Protein AF-A0A1G8SDE6-F1 (afdb_monomer_lite)

pLDDT: mean 75.72, std 11.8, range [35.97, 91.5]

Foldseek 3Di:
DDPVVVVVVLVVLQVVVLVVCCVVPVDNPDGDPSVVVVLVVLLQVLLVLLQVQLVCCVPDPVNQDPVNVVDPPVVVLVVCLVVSLVVLLVVLVVVLVVCVVVVHDRDPVSSVSSSVSSVVNSVVVVVVVVVVVVVVD

Radius of gyration: 18.94 Å; chains: 1; bounding box: 51×23×58 Å

Secondary structure (DSSP, 8-state):
--HHHHHHHHHHHHHHHHHHHHHHH--TT-PPPHHHHHHHHHHHHHHHHHHHHHHHHHH-GGG--HHHHHS-HHHHHHHHHHHHHHHHHHHHHHHHHHHHHTT----HHHHHHHHHHHHHHHHHHHHHHHHHHHHH-

Structure (mmCIF, N/CA/C/O backbone):
data_AF-A0A1G8SDE6-F1
#
_entry.id   AF-A0A1G8SDE6-F1
#
loop_
_atom_site.group_PDB
_atom_site.id
_atom_site.type_symbol
_atom_site.label_atom_id
_atom_site.label_alt_id
_atom_site.label_comp_id
_atom_site.label_asym_id
_atom_site.label_entity_id
_atom_site.label_seq_id
_atom_site.pdbx_PDB_ins_code
_atom_site.Cartn_x
_atom_site.Cartn_y
_atom_site.Cartn_z
_atom_site.occupancy
_atom_site.B_iso_or_equiv
_atom_site.auth_seq_id
_atom_site.auth_comp_id
_atom_site.auth_asym_id
_atom_site.auth_atom_id
_atom_site.pdbx_PDB_model_num
ATOM 1 N N . MET A 1 1 ? 20.170 -14.339 -9.783 1.00 42.88 1 MET A N 1
ATOM 2 C CA . MET A 1 1 ? 19.087 -14.085 -10.752 1.00 42.88 1 MET A CA 1
ATOM 3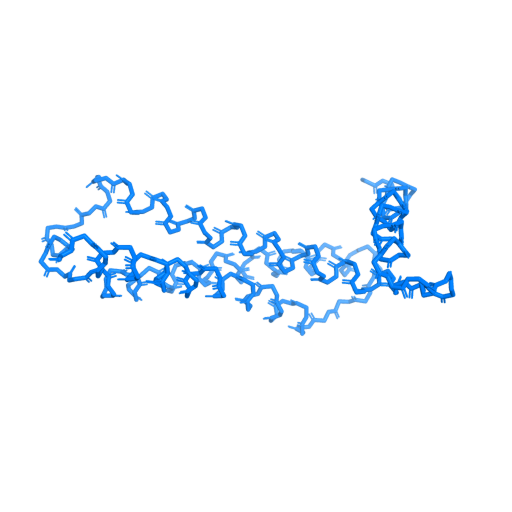 C C . MET A 1 1 ? 19.755 -13.517 -11.994 1.00 42.88 1 MET A C 1
ATOM 5 O O . MET A 1 1 ? 20.352 -12.453 -11.897 1.00 42.88 1 MET A O 1
ATOM 9 N N . THR A 1 2 ? 19.849 -14.288 -13.079 1.00 35.97 2 THR A N 1
ATOM 10 C CA . THR A 1 2 ? 20.516 -13.831 -14.309 1.00 35.97 2 THR A CA 1
ATOM 11 C C . THR A 1 2 ? 19.660 -12.760 -14.998 1.00 35.97 2 THR A C 1
ATOM 13 O O . THR A 1 2 ? 18.435 -12.793 -14.858 1.00 35.97 2 THR A O 1
ATOM 16 N N . PRO A 1 3 ? 20.267 -11.803 -15.726 1.00 45.94 3 PRO A N 1
ATOM 17 C CA . PRO A 1 3 ? 19.541 -10.740 -16.427 1.00 45.94 3 PRO A CA 1
ATOM 18 C C . PRO A 1 3 ? 18.419 -11.272 -17.331 1.00 45.94 3 PRO A C 1
ATOM 20 O O . PRO A 1 3 ? 17.347 -10.674 -17.369 1.00 45.94 3 PRO A O 1
ATOM 23 N N . GLU A 1 4 ? 18.645 -12.434 -17.952 1.00 42.62 4 GLU A N 1
ATOM 24 C CA . GLU A 1 4 ? 17.737 -13.115 -18.885 1.00 42.62 4 GLU A CA 1
ATOM 25 C C . GLU A 1 4 ? 16.363 -13.444 -18.279 1.00 42.62 4 GLU A C 1
ATOM 27 O O . GLU A 1 4 ? 15.351 -13.107 -18.891 1.00 42.62 4 GLU A O 1
ATOM 32 N N . MET A 1 5 ? 16.299 -13.963 -17.043 1.00 45.09 5 MET A N 1
ATOM 33 C CA . MET A 1 5 ? 15.011 -14.262 -16.388 1.00 45.09 5 MET A CA 1
ATOM 34 C C . MET A 1 5 ? 14.200 -12.997 -16.079 1.00 45.09 5 MET A C 1
ATOM 36 O O . MET A 1 5 ? 12.975 -13.023 -16.108 1.00 45.09 5 MET A O 1
ATOM 40 N N . SER A 1 6 ? 14.865 -11.868 -15.797 1.00 46.50 6 SER A N 1
ATOM 41 C CA . SER A 1 6 ? 14.157 -10.606 -15.531 1.00 46.50 6 SER A CA 1
ATOM 42 C C . SER A 1 6 ? 13.571 -9.972 -16.796 1.00 46.50 6 SER A C 1
ATOM 44 O O . SER A 1 6 ? 12.582 -9.247 -16.718 1.00 46.50 6 SER A O 1
ATOM 46 N N . THR A 1 7 ? 14.166 -10.254 -17.957 1.00 53.31 7 THR A N 1
ATOM 47 C CA . THR A 1 7 ? 13.626 -9.871 -19.267 1.00 53.31 7 THR A CA 1
ATOM 48 C C . THR A 1 7 ? 12.440 -10.743 -19.671 1.00 53.31 7 THR A C 1
ATOM 50 O O . THR A 1 7 ? 11.454 -10.190 -20.145 1.00 53.31 7 THR A O 1
ATOM 53 N N . GLU A 1 8 ? 12.488 -12.060 -19.433 1.00 55.50 8 GLU A N 1
ATOM 54 C CA . GLU A 1 8 ? 11.410 -12.987 -19.821 1.00 55.50 8 GLU A CA 1
ATOM 55 C C . GLU A 1 8 ? 10.106 -12.777 -19.033 1.00 55.50 8 GLU A C 1
ATOM 57 O O . GLU A 1 8 ? 9.025 -12.715 -19.628 1.00 55.50 8 GLU A O 1
ATOM 62 N N . GLU A 1 9 ? 10.173 -12.602 -17.708 1.00 57.50 9 GLU A N 1
ATOM 63 C CA . GLU A 1 9 ? 8.952 -12.358 -16.920 1.00 57.50 9 GLU A CA 1
ATOM 64 C C . GLU A 1 9 ? 8.336 -10.985 -17.219 1.00 57.50 9 GLU A C 1
ATOM 66 O O .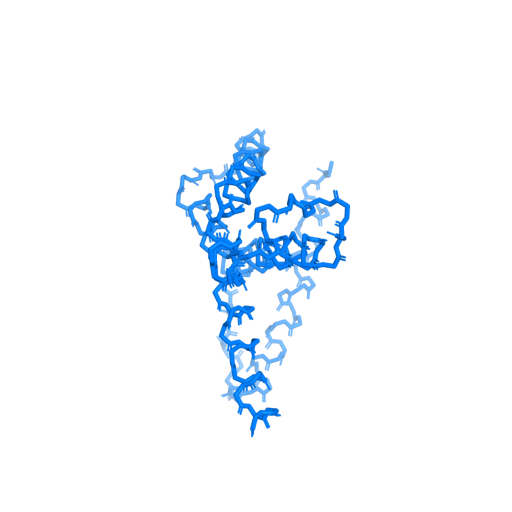 GLU A 1 9 ? 7.113 -10.846 -17.307 1.00 57.50 9 GLU A O 1
ATOM 71 N N . SER A 1 10 ? 9.176 -9.975 -17.464 1.00 60.22 10 SER A N 1
ATOM 72 C CA . SER A 1 10 ? 8.724 -8.645 -17.877 1.00 60.22 10 SER A CA 1
ATOM 73 C C . SER A 1 10 ? 8.059 -8.675 -19.258 1.00 60.22 10 SER A C 1
ATOM 75 O O . SER A 1 10 ? 7.071 -7.968 -19.459 1.00 60.22 10 SER A O 1
ATOM 77 N N . SER A 1 11 ? 8.543 -9.498 -20.200 1.00 65.12 11 SER A N 1
ATOM 78 C CA . SER A 1 11 ? 7.886 -9.671 -21.503 1.00 65.12 11 SER A CA 1
ATOM 79 C C . SER A 1 11 ? 6.540 -10.382 -21.394 1.00 65.12 11 SER A C 1
ATOM 81 O O . SER A 1 11 ? 5.581 -9.927 -22.008 1.00 65.12 11 SER A O 1
ATOM 83 N N . PHE A 1 12 ? 6.419 -11.420 -20.562 1.00 73.31 12 PHE A N 1
ATOM 84 C CA . PHE A 1 12 ? 5.157 -12.150 -20.408 1.00 73.31 12 PHE A CA 1
ATOM 85 C C . PHE A 1 12 ? 4.046 -11.275 -19.810 1.00 73.31 12 PHE A C 1
ATOM 87 O O . PHE A 1 12 ? 2.927 -11.230 -20.323 1.00 73.31 12 PHE A O 1
ATOM 94 N N . VAL A 1 13 ? 4.356 -10.521 -18.747 1.00 73.81 13 VAL A N 1
ATOM 95 C CA . VAL A 1 13 ? 3.392 -9.582 -18.147 1.00 73.81 13 VAL A CA 1
ATOM 96 C C . VAL A 1 13 ? 3.018 -8.485 -19.143 1.00 73.81 13 VAL A C 1
ATOM 98 O O . VAL A 1 13 ? 1.847 -8.121 -19.245 1.00 73.81 13 VAL A O 1
ATOM 101 N N . LYS A 1 14 ? 3.989 -7.978 -19.909 1.00 72.50 14 LYS A N 1
ATOM 102 C CA . LYS A 1 14 ? 3.754 -6.967 -20.942 1.00 72.50 14 LYS A CA 1
ATOM 103 C C . LYS A 1 14 ? 2.830 -7.472 -22.044 1.00 72.50 14 LYS A C 1
ATOM 105 O O . LYS A 1 14 ? 1.881 -6.770 -22.367 1.00 72.50 14 LYS A O 1
ATOM 110 N N . GLU A 1 15 ? 3.034 -8.689 -22.539 1.00 78.31 15 GLU A N 1
ATOM 111 C CA . GLU A 1 15 ? 2.159 -9.305 -23.542 1.00 78.31 15 GLU A CA 1
ATOM 112 C C . GLU A 1 15 ? 0.717 -9.443 -23.039 1.00 78.31 15 GLU A C 1
ATOM 114 O O . GLU A 1 15 ? -0.221 -9.083 -23.750 1.00 78.31 15 GLU A O 1
ATOM 119 N N . ILE A 1 16 ? 0.517 -9.889 -21.792 1.00 79.25 16 ILE A N 1
ATOM 120 C CA . ILE A 1 16 ? -0.826 -9.982 -21.197 1.00 79.25 16 ILE A CA 1
ATOM 121 C C . ILE A 1 16 ? -1.469 -8.598 -21.081 1.00 79.25 16 ILE A C 1
ATOM 123 O O . ILE A 1 16 ? -2.638 -8.421 -21.431 1.00 79.25 16 ILE A O 1
ATOM 127 N N . VAL A 1 17 ? -0.727 -7.614 -20.572 1.00 77.69 17 VAL A N 1
ATOM 128 C CA . VAL A 1 17 ? -1.244 -6.258 -20.368 1.00 77.69 17 VAL A CA 1
ATOM 129 C C . VAL A 1 17 ? -1.579 -5.597 -21.705 1.00 77.69 17 VAL A C 1
ATOM 131 O O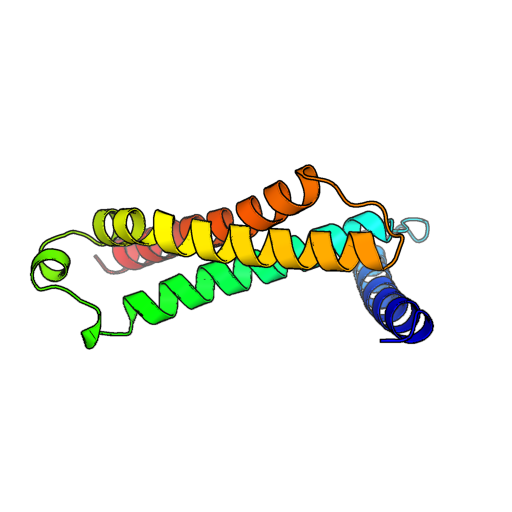 . VAL A 1 17 ? -2.649 -5.005 -21.833 1.00 77.69 17 VAL A O 1
ATOM 134 N N . GLU A 1 18 ? -0.718 -5.728 -22.712 1.00 77.31 18 GLU A N 1
ATOM 135 C CA . GLU A 1 18 ? -0.963 -5.208 -24.059 1.00 77.31 18 GLU A CA 1
ATOM 136 C C . GLU A 1 18 ? -2.170 -5.891 -24.706 1.00 77.31 18 GLU A C 1
ATOM 138 O O . GLU A 1 18 ? -3.032 -5.194 -25.238 1.00 77.31 18 GLU A O 1
ATOM 143 N N . ALA A 1 19 ? -2.321 -7.212 -24.561 1.00 79.00 19 ALA A N 1
ATOM 144 C CA . ALA A 1 19 ? -3.491 -7.936 -25.056 1.00 79.00 19 ALA A CA 1
ATOM 145 C C . ALA A 1 19 ? -4.800 -7.447 -24.409 1.00 79.00 19 ALA A C 1
ATOM 147 O O . ALA A 1 19 ? -5.791 -7.192 -25.101 1.00 79.00 19 ALA A O 1
ATOM 148 N N . VAL A 1 20 ? -4.814 -7.258 -23.084 1.00 79.31 20 VAL A N 1
ATOM 149 C CA . VAL A 1 20 ? -5.985 -6.721 -22.373 1.00 79.31 20 VAL A CA 1
ATOM 150 C C . VAL A 1 20 ? -6.280 -5.291 -22.824 1.00 79.31 20 VAL A C 1
ATOM 152 O O . VAL A 1 20 ? -7.432 -4.963 -23.107 1.00 79.31 20 VAL A O 1
ATOM 155 N N . VAL A 1 21 ? -5.267 -4.434 -22.944 1.00 76.50 21 VAL A N 1
ATOM 156 C CA . VAL A 1 21 ? -5.478 -3.034 -23.329 1.00 76.50 21 VAL A CA 1
ATOM 157 C C . VAL A 1 21 ? -5.933 -2.909 -24.778 1.00 76.50 21 VAL A C 1
ATOM 159 O O . VAL A 1 21 ? -6.854 -2.140 -25.042 1.00 76.50 21 VAL A O 1
ATOM 162 N N . GLN A 1 22 ? -5.383 -3.692 -25.705 1.00 79.31 22 GLN A N 1
ATOM 163 C CA . GLN A 1 22 ? -5.857 -3.742 -27.089 1.00 79.31 22 GLN A CA 1
ATOM 164 C C . GLN A 1 22 ? -7.319 -4.197 -27.159 1.00 79.31 22 GLN A C 1
ATOM 166 O O . GLN A 1 22 ? -8.112 -3.568 -27.863 1.00 79.31 22 GLN A O 1
ATOM 171 N N . SER A 1 23 ? -7.705 -5.200 -26.358 1.00 77.06 23 SER A N 1
ATOM 172 C CA . SER A 1 23 ? -9.092 -5.687 -26.293 1.00 77.06 23 SER A CA 1
ATOM 173 C C . SER A 1 23 ? -10.093 -4.645 -25.772 1.00 77.06 23 SER A C 1
ATOM 175 O O . SER A 1 23 ? -11.269 -4.690 -26.125 1.00 77.06 23 SER A O 1
ATOM 177 N N . VAL A 1 24 ? -9.637 -3.690 -24.953 1.00 74.81 24 VAL A N 1
ATOM 178 C CA . VAL A 1 24 ? -10.479 -2.631 -24.369 1.00 74.81 24 VAL A CA 1
ATOM 179 C C . VAL A 1 24 ? -10.438 -1.338 -25.195 1.00 74.81 24 VAL A C 1
ATOM 181 O O . VAL A 1 24 ? -11.433 -0.620 -25.266 1.00 74.81 24 VAL A O 1
ATOM 184 N N . SER A 1 25 ? -9.296 -1.021 -25.808 1.00 70.31 25 SER A N 1
ATOM 185 C CA . SER A 1 25 ? -9.009 0.270 -26.450 1.00 70.31 25 SER A CA 1
ATOM 186 C C . SER A 1 25 ? -9.380 0.317 -27.940 1.00 70.31 25 SER A C 1
ATOM 188 O O . SER A 1 25 ? -9.521 1.406 -28.494 1.00 70.31 25 SER A O 1
ATOM 190 N N . ASN A 1 26 ? -9.550 -0.837 -28.608 1.00 68.94 26 ASN A N 1
ATOM 191 C CA . ASN A 1 26 ? -9.681 -0.941 -30.074 1.00 68.94 26 ASN A CA 1
ATOM 192 C C . ASN A 1 26 ? -8.545 -0.219 -30.833 1.00 68.94 26 ASN A C 1
ATOM 194 O O . ASN A 1 26 ? -8.751 0.307 -31.927 1.00 68.94 26 ASN A O 1
ATOM 198 N N . ASN A 1 27 ? -7.351 -0.144 -30.237 1.00 67.44 27 ASN A N 1
ATOM 199 C CA . ASN A 1 27 ? -6.223 0.609 -30.775 1.00 67.44 27 ASN A CA 1
ATOM 200 C C . ASN A 1 27 ? -4.939 -0.221 -30.648 1.00 67.44 27 ASN A C 1
ATOM 202 O O . ASN A 1 27 ? -4.369 -0.345 -29.564 1.00 67.44 27 ASN A O 1
ATOM 206 N N . GLU A 1 28 ? -4.508 -0.817 -31.760 1.00 64.50 28 GLU A N 1
ATOM 207 C CA . GLU A 1 28 ? -3.399 -1.785 -31.812 1.00 64.50 28 GLU A CA 1
ATOM 208 C C . GLU A 1 28 ? -2.019 -1.146 -31.581 1.00 64.50 28 GLU A C 1
ATOM 210 O O . GLU A 1 28 ? -1.065 -1.835 -31.235 1.00 64.50 28 GLU A O 1
ATOM 215 N N . ALA A 1 29 ? -1.910 0.180 -31.709 1.00 65.44 29 ALA A N 1
ATOM 216 C CA . ALA A 1 29 ? -0.651 0.912 -31.561 1.00 65.44 29 ALA A CA 1
ATOM 217 C C . ALA A 1 29 ? -0.298 1.293 -30.108 1.00 65.44 29 ALA A C 1
ATOM 219 O O . ALA A 1 29 ? 0.686 2.000 -29.882 1.00 65.44 29 ALA A O 1
ATOM 220 N N . PHE A 1 30 ? -1.100 0.895 -29.114 1.00 67.44 30 PHE A N 1
ATOM 221 C CA . PHE A 1 30 ? -0.844 1.261 -27.722 1.00 67.44 30 PHE A CA 1
ATOM 222 C C . PHE A 1 30 ? 0.122 0.275 -27.051 1.00 67.44 30 PHE A C 1
ATOM 224 O O . PHE A 1 30 ? -0.262 -0.826 -26.670 1.00 67.44 30 PHE A O 1
ATOM 231 N N . THR A 1 31 ? 1.372 0.702 -26.870 1.00 70.25 31 THR A N 1
ATOM 232 C CA . THR A 1 31 ? 2.410 -0.032 -26.130 1.00 70.25 31 THR A CA 1
ATOM 233 C C . THR A 1 31 ? 2.597 0.605 -24.755 1.00 70.25 31 THR A C 1
ATOM 235 O O . THR A 1 31 ? 2.826 1.815 -24.661 1.00 70.25 31 THR A O 1
ATOM 238 N N . ILE A 1 32 ? 2.537 -0.189 -23.681 1.00 74.88 32 ILE A N 1
ATOM 239 C CA . ILE A 1 32 ? 2.840 0.317 -22.336 1.00 74.88 32 ILE A CA 1
ATOM 240 C C . ILE A 1 32 ? 4.355 0.279 -22.113 1.00 74.88 32 ILE A C 1
ATOM 242 O O . ILE A 1 32 ? 4.980 -0.770 -22.283 1.00 74.88 32 ILE A O 1
ATOM 246 N N . PRO A 1 33 ? 4.976 1.392 -21.685 1.00 80.88 33 PRO A N 1
ATOM 247 C CA . PRO A 1 33 ? 6.384 1.378 -21.320 1.00 80.88 33 PRO A CA 1
ATOM 248 C C . PRO A 1 33 ? 6.654 0.390 -20.173 1.00 80.88 33 PRO A C 1
ATOM 250 O O . PRO A 1 33 ? 5.974 0.427 -19.150 1.00 80.88 33 PRO A O 1
ATOM 253 N N . GLU A 1 34 ? 7.698 -0.433 -20.281 1.00 74.88 34 GLU A N 1
ATOM 254 C CA . GLU A 1 34 ? 8.085 -1.414 -19.242 1.00 74.88 34 GLU A CA 1
ATOM 255 C C . GLU A 1 34 ? 8.306 -0.773 -17.867 1.00 74.88 34 GLU A C 1
ATOM 257 O O . GLU A 1 34 ? 7.995 -1.357 -16.832 1.00 74.88 34 GLU A O 1
ATOM 262 N N . ILE A 1 35 ? 8.770 0.479 -17.853 1.00 74.12 35 ILE A N 1
ATOM 263 C CA . ILE A 1 35 ? 8.906 1.283 -16.637 1.00 74.12 35 ILE A CA 1
ATOM 264 C C . ILE A 1 35 ? 7.568 1.462 -15.900 1.00 74.12 35 ILE A C 1
ATOM 266 O O . ILE A 1 35 ? 7.556 1.469 -14.672 1.00 74.12 35 ILE A O 1
ATOM 270 N N . VAL A 1 36 ? 6.449 1.582 -16.623 1.00 77.44 36 VAL A N 1
ATOM 271 C CA . VAL A 1 36 ? 5.104 1.723 -16.044 1.00 77.44 36 VAL A CA 1
ATOM 272 C C . VAL A 1 36 ? 4.641 0.392 -15.473 1.00 77.44 36 VAL A C 1
ATOM 274 O O . VAL A 1 36 ? 4.163 0.365 -14.343 1.00 77.44 36 VAL A O 1
ATOM 277 N N . ILE A 1 37 ? 4.843 -0.705 -16.209 1.00 79.44 37 ILE A N 1
ATOM 278 C CA . ILE A 1 37 ? 4.505 -2.057 -15.743 1.00 79.44 37 ILE A CA 1
ATOM 279 C C . ILE A 1 37 ? 5.256 -2.353 -14.446 1.00 79.44 37 ILE A C 1
ATOM 281 O O . ILE A 1 37 ? 4.630 -2.669 -13.438 1.00 79.44 37 ILE A O 1
ATOM 285 N N . ARG A 1 38 ? 6.573 -2.135 -14.426 1.00 77.12 38 ARG A N 1
ATOM 286 C CA . ARG A 1 38 ? 7.406 -2.352 -13.239 1.00 77.12 38 ARG A CA 1
ATOM 287 C C . ARG A 1 38 ? 6.971 -1.499 -12.047 1.00 77.12 38 ARG A C 1
ATOM 289 O O . ARG A 1 38 ? 6.745 -2.035 -10.971 1.00 77.12 38 ARG A O 1
ATOM 296 N N . LYS A 1 39 ? 6.791 -0.186 -12.234 1.00 79.25 39 LYS A N 1
ATOM 297 C CA . LYS A 1 39 ? 6.328 0.710 -11.157 1.00 79.25 39 LYS A CA 1
ATOM 298 C C . LYS A 1 39 ? 4.936 0.327 -10.646 1.00 79.25 39 LYS A C 1
ATOM 300 O O . LYS A 1 39 ? 4.664 0.452 -9.458 1.00 79.25 39 LYS A O 1
ATOM 305 N N . SER A 1 40 ? 4.053 -0.145 -11.529 1.00 79.00 40 SER A N 1
ATOM 306 C CA . SER A 1 40 ? 2.725 -0.618 -11.131 1.00 79.00 40 SER A CA 1
ATOM 307 C C . SER A 1 40 ? 2.782 -1.935 -10.358 1.00 79.00 40 SER A C 1
ATOM 309 O O . SER A 1 40 ? 2.038 -2.094 -9.396 1.00 79.00 40 SER A O 1
ATOM 311 N N . ALA A 1 41 ? 3.687 -2.845 -10.731 1.00 83.00 41 ALA A N 1
ATOM 312 C CA . ALA A 1 41 ? 3.886 -4.111 -10.041 1.00 83.00 41 ALA A CA 1
ATOM 313 C C . ALA A 1 41 ? 4.380 -3.884 -8.608 1.00 83.00 41 ALA A C 1
ATOM 315 O O . ALA A 1 41 ? 3.746 -4.387 -7.683 1.00 83.00 41 ALA A O 1
ATOM 316 N N . HIS A 1 42 ? 5.409 -3.049 -8.416 1.00 81.94 42 HIS A N 1
ATOM 317 C CA . HIS A 1 42 ? 5.879 -2.693 -7.074 1.00 81.94 42 HIS A CA 1
ATOM 318 C C . HIS A 1 42 ? 4.780 -1.986 -6.269 1.00 81.94 42 HIS A C 1
ATOM 320 O O . HIS A 1 42 ? 4.436 -2.421 -5.175 1.00 81.94 42 HIS A O 1
ATOM 326 N N . PHE A 1 43 ? 4.076 -1.005 -6.843 1.00 87.12 43 PHE A N 1
ATOM 327 C CA . PHE A 1 43 ? 2.943 -0.380 -6.153 1.00 87.12 43 PHE A CA 1
ATOM 328 C C . PHE A 1 43 ? 1.888 -1.400 -5.671 1.00 87.12 43 PHE A C 1
ATOM 330 O O . PHE A 1 43 ? 1.391 -1.296 -4.546 1.00 87.12 43 PHE A O 1
ATOM 337 N N . ILE A 1 44 ? 1.536 -2.387 -6.506 1.00 87.25 44 ILE A N 1
ATOM 338 C CA . ILE A 1 44 ? 0.573 -3.445 -6.163 1.00 87.25 44 ILE A CA 1
ATOM 339 C C . ILE A 1 44 ? 1.134 -4.374 -5.083 1.00 87.25 44 ILE A C 1
ATOM 341 O O . ILE A 1 44 ? 0.409 -4.705 -4.148 1.00 87.25 44 ILE A O 1
ATOM 345 N N . GLU A 1 45 ? 2.400 -4.771 -5.177 1.00 86.50 45 GLU A N 1
ATOM 346 C CA . GLU A 1 45 ? 3.078 -5.602 -4.178 1.00 86.50 45 GLU A CA 1
ATOM 347 C C . GLU A 1 45 ? 3.030 -4.950 -2.793 1.00 86.50 45 GLU A C 1
ATOM 349 O O . GLU A 1 45 ? 2.577 -5.559 -1.821 1.00 86.50 45 GLU A O 1
ATOM 354 N N . TYR A 1 46 ? 3.355 -3.661 -2.713 1.00 85.75 46 TYR A N 1
ATOM 355 C CA . TYR A 1 46 ? 3.273 -2.912 -1.464 1.00 85.75 46 TYR A CA 1
ATOM 356 C C . TYR A 1 46 ? 1.841 -2.690 -0.991 1.00 85.75 46 TYR A C 1
ATOM 358 O O . TYR A 1 46 ? 1.578 -2.701 0.215 1.00 85.75 46 TYR A O 1
ATOM 366 N N . ALA A 1 47 ? 0.889 -2.534 -1.911 1.00 89.44 47 ALA A N 1
ATOM 367 C CA . ALA A 1 47 ? -0.523 -2.512 -1.557 1.00 89.44 47 ALA A CA 1
ATOM 368 C C . ALA A 1 47 ? -0.985 -3.855 -0.959 1.00 89.44 47 ALA A C 1
ATOM 370 O O . ALA A 1 47 ? -1.765 -3.865 -0.006 1.00 89.44 47 ALA A O 1
ATOM 371 N N . ILE A 1 48 ? -0.490 -4.989 -1.460 1.00 90.50 48 ILE A N 1
ATOM 372 C CA . ILE A 1 48 ? -0.777 -6.314 -0.895 1.00 90.50 48 ILE A CA 1
ATOM 373 C C . ILE A 1 48 ? -0.137 -6.450 0.490 1.00 90.50 48 ILE A C 1
ATOM 375 O O . ILE A 1 48 ? -0.837 -6.827 1.430 1.00 90.50 48 ILE A O 1
ATOM 379 N N . LEU A 1 49 ? 1.134 -6.067 0.649 1.00 87.69 49 LEU A N 1
ATOM 380 C CA . LEU A 1 49 ? 1.836 -6.081 1.940 1.00 87.69 49 LEU A CA 1
ATOM 381 C C . LEU A 1 49 ? 1.106 -5.241 3.000 1.00 87.69 49 LEU A C 1
ATOM 383 O O . LEU A 1 49 ? 0.876 -5.696 4.124 1.00 87.69 49 LEU A O 1
ATOM 387 N N . GLY A 1 50 ? 0.689 -4.022 2.642 1.00 87.00 50 GLY A N 1
ATOM 388 C CA . GLY A 1 50 ? -0.073 -3.149 3.535 1.00 87.00 50 GLY A CA 1
ATOM 389 C C . GLY A 1 50 ? -1.424 -3.751 3.935 1.00 87.00 50 GLY A C 1
ATOM 390 O O 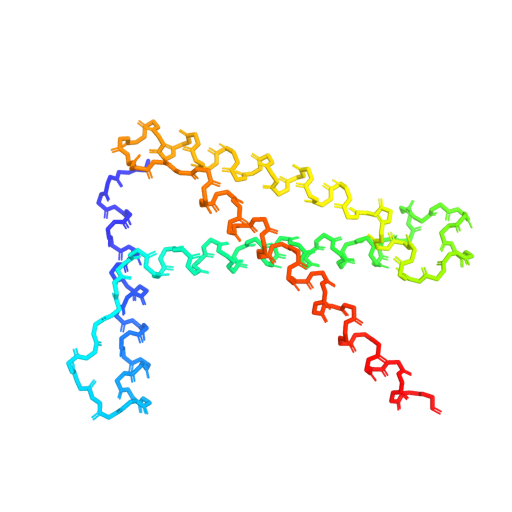. GLY A 1 50 ? -1.808 -3.699 5.110 1.00 87.00 50 GLY A O 1
ATOM 391 N N . LEU A 1 51 ? -2.126 -4.382 2.989 1.00 88.75 51 LEU A N 1
ATOM 392 C CA . LEU A 1 51 ? -3.397 -5.056 3.242 1.00 88.75 51 LEU A CA 1
ATOM 393 C C . LEU A 1 51 ? -3.229 -6.285 4.146 1.00 88.75 51 LEU A C 1
ATOM 395 O O . LEU A 1 51 ? -3.991 -6.446 5.102 1.00 88.75 51 LEU A O 1
ATOM 399 N N . GLU A 1 52 ? -2.242 -7.136 3.871 1.00 87.62 52 GLU A N 1
ATOM 400 C CA . GLU A 1 52 ? -1.958 -8.342 4.650 1.00 87.62 52 GLU A CA 1
ATOM 401 C C . GLU A 1 52 ? -1.641 -7.991 6.105 1.00 87.62 52 GLU A C 1
ATOM 403 O O . GLU A 1 52 ? -2.227 -8.565 7.028 1.00 87.62 52 GLU A O 1
ATOM 408 N N . LEU A 1 53 ? -0.800 -6.978 6.325 1.00 83.69 53 LEU A N 1
ATOM 409 C CA . LEU A 1 53 ? -0.450 -6.514 7.662 1.00 83.69 53 LEU A CA 1
ATOM 410 C C . LEU A 1 53 ? -1.690 -6.032 8.435 1.00 83.69 53 LEU A C 1
ATOM 412 O O . LEU A 1 53 ? -1.899 -6.398 9.596 1.00 83.69 53 LEU A O 1
ATOM 416 N N . VAL A 1 54 ? -2.570 -5.268 7.782 1.00 83.31 54 VAL A N 1
ATOM 417 C CA . VAL A 1 54 ? -3.841 -4.821 8.372 1.00 83.31 54 VAL A CA 1
ATOM 418 C C . VAL A 1 54 ? -4.760 -5.995 8.713 1.00 83.31 54 VAL A C 1
ATOM 420 O O . VAL A 1 54 ? -5.382 -5.999 9.785 1.00 83.31 54 VAL A O 1
ATOM 423 N N . ILE A 1 55 ? -4.854 -6.996 7.837 1.00 84.56 55 ILE A N 1
ATOM 424 C CA . ILE A 1 55 ? -5.669 -8.195 8.050 1.00 84.56 55 ILE A CA 1
ATOM 425 C C . ILE A 1 55 ? -5.129 -9.002 9.231 1.00 84.56 55 ILE A C 1
ATOM 427 O O . ILE A 1 55 ? -5.893 -9.288 10.159 1.00 84.56 55 ILE A O 1
ATOM 431 N N . LEU A 1 56 ? -3.829 -9.306 9.246 1.00 82.12 56 LEU A N 1
ATOM 432 C CA . LEU A 1 56 ? -3.170 -10.060 10.313 1.00 82.12 56 LEU A CA 1
ATOM 433 C C . LEU A 1 56 ? -3.450 -9.436 11.677 1.00 82.12 56 LEU A C 1
ATOM 435 O O . LEU A 1 56 ? -3.870 -10.125 12.605 1.00 82.12 56 LEU A O 1
ATOM 439 N N . ILE A 1 57 ? -3.322 -8.118 11.798 1.00 73.19 57 ILE A N 1
ATOM 440 C CA . ILE A 1 57 ? -3.517 -7.440 13.080 1.00 73.19 57 ILE A CA 1
ATOM 441 C C . ILE A 1 57 ? -5.006 -7.296 13.436 1.00 73.19 57 ILE A C 1
ATOM 443 O O . ILE A 1 57 ? -5.386 -7.253 14.614 1.00 73.19 57 ILE A O 1
ATOM 447 N N . THR A 1 58 ? -5.890 -7.221 12.440 1.00 73.88 58 THR A N 1
ATOM 448 C CA . THR A 1 58 ? -7.340 -7.199 12.676 1.00 73.88 58 THR A CA 1
ATOM 449 C C . THR A 1 58 ? -7.844 -8.552 13.179 1.00 73.88 58 THR A C 1
ATOM 451 O O . THR A 1 58 ? -8.679 -8.583 14.085 1.00 73.88 58 THR A O 1
ATOM 454 N N . ILE A 1 59 ? -7.322 -9.653 12.634 1.00 75.38 59 ILE A N 1
ATOM 455 C CA . ILE A 1 59 ? -7.723 -11.022 12.978 1.00 75.38 59 ILE A CA 1
ATOM 456 C C . ILE A 1 59 ? -7.057 -11.494 14.274 1.00 75.38 59 ILE A C 1
ATOM 458 O O . ILE A 1 59 ? -7.707 -12.142 15.098 1.00 75.38 59 ILE A O 1
ATOM 462 N N . ASN A 1 60 ? -5.782 -11.164 14.487 1.00 70.81 60 ASN A N 1
ATOM 463 C CA . ASN A 1 60 ? -5.022 -11.703 15.604 1.00 70.81 60 ASN A CA 1
ATOM 464 C C . ASN A 1 60 ? -5.436 -11.039 16.929 1.00 70.81 60 ASN A C 1
ATOM 466 O O . ASN A 1 60 ? -5.116 -9.884 17.213 1.00 70.81 60 ASN A O 1
ATOM 470 N N . LYS A 1 61 ? -6.200 -11.777 17.743 1.00 62.41 61 LYS A N 1
ATOM 471 C CA . LYS A 1 61 ? -6.709 -11.319 19.047 1.00 62.41 61 LYS A CA 1
ATOM 472 C C . LYS A 1 61 ? -5.628 -11.226 20.121 1.00 62.41 61 LYS A C 1
ATOM 474 O O . LYS A 1 61 ? -5.794 -10.448 21.050 1.00 62.41 61 LYS A O 1
ATOM 479 N N . ASN A 1 62 ? -4.521 -11.949 19.962 1.00 58.03 62 ASN A N 1
ATOM 480 C CA . ASN A 1 62 ? -3.422 -11.973 20.932 1.00 58.03 62 ASN A CA 1
ATOM 481 C C . ASN A 1 62 ? -2.503 -10.748 20.838 1.00 58.03 62 ASN A C 1
ATOM 483 O O . ASN A 1 62 ? -1.795 -10.446 21.788 1.00 58.03 62 ASN A O 1
ATOM 487 N N . LEU A 1 63 ? -2.536 -10.028 19.712 1.00 56.56 63 LEU A N 1
ATOM 488 C CA . LEU A 1 63 ? -1.854 -8.741 19.549 1.00 56.56 63 LEU A CA 1
ATOM 489 C C . LEU A 1 63 ? -2.714 -7.561 20.031 1.00 56.56 63 LEU A C 1
ATOM 491 O O . LEU A 1 63 ? -2.308 -6.412 19.896 1.00 56.56 63 LEU A O 1
ATOM 495 N N . GLN A 1 64 ? -3.922 -7.826 20.543 1.00 58.66 64 GLN A N 1
ATOM 496 C CA . GLN A 1 64 ? -4.818 -6.788 21.042 1.00 58.66 64 GLN A CA 1
ATOM 497 C C . GLN A 1 64 ? -4.463 -6.502 22.492 1.00 58.66 64 GLN A C 1
ATOM 499 O O . GLN A 1 64 ? -4.746 -7.312 23.376 1.00 58.66 64 GLN A O 1
ATOM 504 N N . SER A 1 65 ? -3.868 -5.338 22.733 1.00 59.69 65 SER A N 1
ATOM 505 C CA . SER A 1 65 ? -3.752 -4.825 24.091 1.00 59.69 65 SER A CA 1
ATOM 506 C C . SER A 1 65 ? -5.160 -4.535 24.632 1.00 59.69 65 SER A C 1
ATOM 508 O O . SER A 1 65 ? -6.065 -4.205 23.861 1.00 59.69 65 SER A O 1
ATOM 510 N N . ASP A 1 66 ? -5.402 -4.643 25.941 1.00 57.75 66 ASP A N 1
ATOM 511 C CA . ASP A 1 66 ? -6.741 -4.368 26.500 1.00 57.75 66 ASP A CA 1
ATOM 512 C C . ASP A 1 66 ? -7.187 -2.904 26.268 1.00 57.75 66 ASP A C 1
ATOM 514 O O . ASP A 1 66 ? -8.387 -2.618 26.194 1.00 57.75 66 ASP A O 1
ATOM 518 N N . ASP A 1 67 ? -6.236 -1.994 26.024 1.00 58.03 67 ASP A N 1
ATOM 519 C CA . ASP A 1 67 ? -6.486 -0.631 25.536 1.00 58.03 67 ASP A CA 1
ATOM 520 C C . ASP A 1 67 ? -7.069 -0.589 24.108 1.00 58.03 67 ASP A C 1
ATOM 522 O O . ASP A 1 67 ? -7.881 0.286 23.782 1.00 58.03 67 ASP A O 1
ATOM 526 N N . ASP A 1 68 ? -6.725 -1.554 23.251 1.00 57.47 68 ASP A N 1
ATOM 527 C CA . ASP A 1 68 ? -7.186 -1.627 21.860 1.00 57.47 68 ASP A CA 1
ATOM 528 C C . ASP A 1 68 ? -8.640 -2.083 21.737 1.00 57.47 68 ASP A C 1
ATOM 530 O O . ASP A 1 68 ? -9.322 -1.696 20.790 1.00 57.47 68 ASP A O 1
ATOM 534 N N . LYS A 1 69 ? -9.166 -2.843 22.708 1.00 56.50 69 LYS A N 1
ATOM 535 C CA . LYS A 1 69 ? -10.599 -3.199 22.744 1.00 56.50 69 LYS A CA 1
ATOM 536 C C . LYS A 1 69 ? -11.497 -1.980 22.956 1.00 56.50 69 LYS A C 1
ATOM 538 O O . LYS A 1 69 ? -12.632 -1.972 22.482 1.00 56.50 69 LYS A O 1
ATOM 543 N N . LYS A 1 70 ? -11.006 -0.955 23.665 1.00 55.91 70 LYS A N 1
ATOM 544 C CA . LYS A 1 70 ? -11.729 0.309 23.903 1.00 55.91 70 LYS A CA 1
ATOM 545 C C . LYS A 1 70 ? -11.499 1.334 22.792 1.00 55.91 70 LYS A C 1
ATOM 547 O O . LYS A 1 70 ? -12.342 2.204 22.565 1.00 55.91 70 LYS A O 1
ATOM 552 N N . ARG A 1 71 ? -10.367 1.257 22.090 1.00 60.66 71 ARG A N 1
ATOM 553 C CA . ARG A 1 71 ? -10.025 2.151 20.979 1.00 60.66 71 ARG A CA 1
ATOM 554 C C . ARG A 1 71 ? -10.746 1.702 19.706 1.00 60.66 71 ARG A C 1
ATOM 556 O O . ARG A 1 71 ? -10.520 0.622 19.179 1.00 60.66 71 ARG A O 1
ATOM 563 N N . GLY A 1 72 ? -11.620 2.557 19.172 1.00 70.56 72 GLY A N 1
ATOM 564 C CA . GLY A 1 72 ? -12.249 2.312 17.869 1.00 70.56 72 GLY A CA 1
ATOM 565 C C . GLY A 1 72 ? -11.213 2.019 16.772 1.00 70.56 72 GLY A C 1
ATOM 566 O O . GLY A 1 72 ? -10.095 2.529 16.817 1.00 70.56 72 GLY A O 1
ATOM 567 N N . LEU A 1 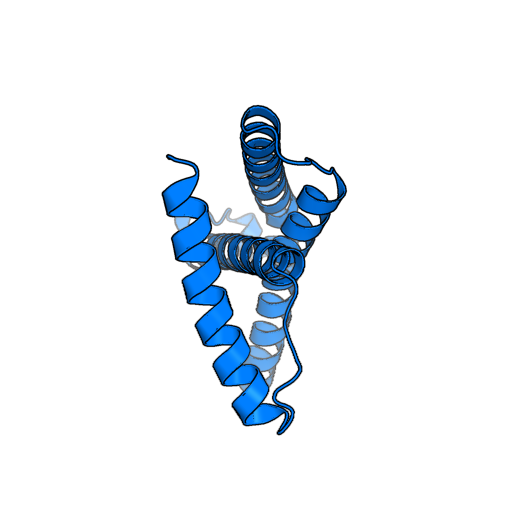73 ? -11.596 1.224 15.767 1.00 71.44 73 LEU A N 1
ATOM 568 C CA . LEU A 1 73 ? -10.702 0.676 14.731 1.00 71.44 73 LEU A CA 1
ATOM 569 C C . LEU A 1 73 ? -9.779 1.711 14.058 1.00 71.44 73 LEU A C 1
ATOM 571 O O . LEU A 1 73 ? -8.637 1.395 13.751 1.00 71.44 73 LEU A O 1
ATOM 575 N N . ILE A 1 74 ? -10.244 2.949 13.873 1.00 73.56 74 ILE A N 1
ATOM 576 C CA . ILE A 1 74 ? -9.428 4.042 13.324 1.00 73.56 74 ILE A CA 1
ATOM 577 C C . ILE A 1 74 ? -8.195 4.291 14.206 1.00 73.56 74 ILE A C 1
ATOM 579 O O . ILE A 1 74 ? -7.081 4.308 13.703 1.00 73.56 74 ILE A O 1
ATOM 583 N N . LYS A 1 75 ? -8.365 4.395 15.531 1.00 78.56 75 LYS A N 1
ATOM 584 C CA . LYS A 1 75 ? -7.248 4.591 16.470 1.00 78.56 75 LYS A CA 1
ATOM 585 C C . LYS A 1 75 ? -6.293 3.397 16.480 1.00 78.56 75 LYS A C 1
ATOM 587 O O . LYS A 1 75 ? -5.088 3.601 16.570 1.00 78.56 75 LYS A O 1
ATOM 592 N N . LYS A 1 76 ? -6.824 2.175 16.349 1.00 75.81 76 LYS A N 1
ATOM 593 C CA . LYS A 1 76 ? -6.013 0.956 16.221 1.00 75.81 76 LYS A CA 1
ATOM 594 C C . LYS A 1 76 ? -5.137 1.021 14.970 1.00 75.81 76 LYS A C 1
ATOM 596 O O . LYS A 1 76 ? -3.934 0.837 15.062 1.00 75.81 76 LYS A O 1
ATOM 601 N N . LEU A 1 77 ? -5.712 1.352 13.816 1.00 72.50 77 LEU A N 1
ATOM 602 C CA . LEU A 1 77 ? -4.954 1.448 12.568 1.00 72.50 77 LEU A CA 1
ATOM 603 C C . LEU A 1 77 ? -3.956 2.608 12.568 1.00 72.50 77 LEU A C 1
ATOM 605 O O . LEU A 1 77 ? -2.836 2.416 12.110 1.00 72.50 77 LEU A O 1
ATOM 609 N N . LEU A 1 78 ? -4.290 3.759 13.165 1.00 78.88 78 LEU A N 1
ATOM 610 C CA . LEU A 1 78 ? -3.314 4.835 13.378 1.00 78.88 78 LEU A CA 1
ATOM 611 C C . LEU A 1 78 ? -2.133 4.391 14.249 1.00 78.88 78 LEU A C 1
ATOM 613 O O . LEU A 1 78 ? -1.015 4.824 14.005 1.00 78.88 78 LEU A O 1
ATOM 617 N N . SER A 1 79 ? -2.359 3.531 15.245 1.00 78.38 79 SER A N 1
ATOM 618 C CA . SER A 1 79 ? -1.277 3.001 16.083 1.00 78.38 79 SER A CA 1
ATOM 619 C C . SER A 1 79 ? -0.356 2.036 15.332 1.00 78.38 79 SER A C 1
ATOM 621 O O . SER A 1 79 ? 0.786 1.855 15.740 1.00 78.38 79 SER A O 1
ATOM 623 N N . LEU A 1 80 ? -0.851 1.401 14.269 1.00 74.38 80 LEU A N 1
ATOM 624 C CA . LEU A 1 80 ? -0.135 0.378 13.497 1.00 74.38 80 LEU A CA 1
ATOM 625 C C . LEU A 1 80 ? 0.511 0.939 12.237 1.00 74.38 80 LEU A C 1
ATOM 627 O O . LEU A 1 80 ? 1.470 0.364 11.728 1.00 74.38 80 LEU A O 1
ATOM 631 N N . TYR A 1 81 ? 0.000 2.070 11.751 1.00 80.62 81 TYR A N 1
ATOM 632 C CA . TYR A 1 81 ? 0.537 2.773 10.599 1.00 80.62 81 TYR A CA 1
ATOM 633 C C . TYR A 1 81 ? 2.051 3.024 10.708 1.00 80.62 81 TYR A C 1
ATOM 635 O O . TYR A 1 81 ? 2.734 2.726 9.736 1.00 80.62 81 TYR A O 1
ATOM 643 N N . PRO A 1 82 ? 2.630 3.448 11.854 1.00 83.38 82 PRO A N 1
ATOM 644 C CA . PRO A 1 82 ? 4.079 3.606 11.976 1.00 83.38 82 PRO A CA 1
ATOM 645 C C . PRO A 1 82 ? 4.843 2.301 11.739 1.00 83.38 82 PRO A C 1
ATOM 647 O O . PRO A 1 82 ? 5.857 2.300 11.053 1.00 83.38 82 PRO A O 1
ATOM 650 N N . THR A 1 83 ? 4.350 1.178 12.265 1.00 80.88 83 THR A N 1
ATOM 651 C CA . THR A 1 83 ? 4.980 -0.135 12.076 1.00 80.88 83 THR A CA 1
ATOM 652 C C . THR A 1 83 ? 4.889 -0.583 10.620 1.00 80.88 83 THR A C 1
ATOM 654 O O . THR A 1 83 ? 5.897 -0.979 10.043 1.00 80.88 83 THR A O 1
ATOM 657 N N . ALA A 1 84 ? 3.706 -0.460 10.010 1.00 81.44 84 ALA A N 1
ATOM 658 C CA . ALA A 1 84 ? 3.482 -0.757 8.595 1.00 81.44 84 ALA A CA 1
ATOM 659 C C . ALA A 1 84 ? 4.391 0.083 7.686 1.00 81.44 84 ALA A C 1
ATOM 661 O O . ALA A 1 84 ? 5.002 -0.427 6.748 1.00 81.44 84 ALA A O 1
ATOM 662 N N . PHE A 1 85 ? 4.498 1.372 8.005 1.00 84.12 85 PHE A N 1
ATOM 663 C CA . PHE A 1 85 ? 5.302 2.348 7.289 1.00 84.12 85 PHE A CA 1
ATOM 664 C C . PHE A 1 85 ? 6.794 2.033 7.395 1.00 84.12 85 PHE A C 1
ATOM 666 O O . PHE A 1 85 ? 7.477 2.039 6.381 1.00 84.12 85 PHE A O 1
ATOM 673 N N . ILE A 1 86 ? 7.296 1.701 8.590 1.00 86.38 86 ILE A N 1
ATOM 674 C CA . ILE A 1 86 ? 8.703 1.323 8.787 1.00 86.38 86 ILE A CA 1
ATOM 675 C C . ILE A 1 86 ? 9.033 0.038 8.026 1.00 86.38 86 ILE A C 1
ATOM 677 O O . ILE A 1 86 ? 10.059 -0.010 7.357 1.00 86.38 86 ILE A O 1
ATOM 681 N N . ILE A 1 87 ? 8.173 -0.984 8.094 1.00 85.06 87 ILE A N 1
ATOM 682 C CA . ILE A 1 87 ? 8.383 -2.236 7.353 1.00 85.06 87 ILE A CA 1
ATOM 683 C C . ILE A 1 87 ? 8.426 -1.952 5.850 1.00 85.06 87 ILE A C 1
ATOM 685 O O . ILE A 1 87 ? 9.387 -2.332 5.194 1.00 85.06 87 ILE A O 1
ATOM 689 N N . SER A 1 88 ? 7.443 -1.219 5.322 1.00 83.88 88 SER A N 1
ATOM 690 C CA . SER A 1 88 ? 7.389 -0.868 3.895 1.00 83.88 88 SER A CA 1
ATOM 691 C C . SER A 1 88 ? 8.609 -0.041 3.470 1.00 83.88 88 SER A C 1
ATOM 693 O O . SER A 1 88 ? 9.217 -0.307 2.442 1.00 83.88 88 SER A O 1
ATOM 695 N N . LEU A 1 89 ? 9.035 0.920 4.293 1.00 85.88 89 LEU A N 1
ATOM 696 C CA . LEU A 1 89 ? 10.230 1.717 4.027 1.00 85.88 89 LEU A CA 1
ATOM 697 C C . LEU A 1 89 ? 11.499 0.854 3.981 1.00 85.88 89 LEU A C 1
ATOM 699 O O . LEU A 1 89 ? 12.336 1.056 3.108 1.00 85.88 89 LEU A O 1
ATOM 703 N N . LEU A 1 90 ? 11.645 -0.104 4.903 1.00 86.75 90 LEU A N 1
ATOM 704 C CA . LEU A 1 90 ? 12.791 -1.013 4.932 1.00 86.75 90 LEU A CA 1
ATOM 705 C C . LEU A 1 90 ? 12.814 -1.935 3.716 1.00 86.75 90 LEU A C 1
ATOM 707 O O . LEU A 1 90 ? 13.873 -2.090 3.117 1.00 86.75 90 LEU A O 1
ATOM 711 N N . VAL A 1 91 ? 11.669 -2.508 3.334 1.00 84.62 91 VAL A N 1
ATOM 712 C CA . VAL A 1 91 ? 11.579 -3.347 2.130 1.00 84.62 91 VAL A CA 1
ATOM 713 C C . VAL A 1 91 ? 11.928 -2.513 0.895 1.00 84.62 91 VAL A C 1
ATOM 715 O O . VAL A 1 91 ? 12.798 -2.912 0.136 1.00 84.62 91 VAL A O 1
ATOM 718 N N . GLY A 1 92 ? 11.372 -1.298 0.753 1.00 84.25 92 GLY A N 1
ATOM 719 C CA . GLY A 1 92 ? 11.650 -0.438 -0.416 1.00 84.25 92 GLY A CA 1
ATOM 720 C C . GLY A 1 92 ? 13.095 0.023 -0.482 1.00 84.25 92 GLY A C 1
ATOM 721 O O . GLY A 1 92 ? 13.694 0.103 -1.550 1.00 84.25 92 GLY A O 1
ATOM 722 N N . PHE A 1 93 ? 13.704 0.257 0.678 1.00 84.88 93 PHE A N 1
ATOM 723 C CA . PHE A 1 93 ? 15.126 0.541 0.753 1.00 84.88 93 PHE A CA 1
ATOM 724 C C . PHE A 1 93 ? 15.985 -0.664 0.345 1.00 84.88 93 PHE A C 1
ATOM 726 O O . PHE A 1 93 ? 16.991 -0.487 -0.344 1.00 84.88 93 PHE A O 1
ATOM 733 N N . VAL A 1 94 ? 15.614 -1.880 0.757 1.00 85.38 94 VAL A N 1
ATOM 734 C CA . VAL A 1 94 ? 16.309 -3.114 0.358 1.00 85.38 94 VAL A CA 1
ATOM 735 C C . VAL A 1 94 ? 16.186 -3.337 -1.147 1.00 85.38 94 VAL A C 1
ATOM 737 O O . VAL A 1 94 ? 17.204 -3.595 -1.788 1.00 85.38 94 VAL A O 1
ATOM 740 N N . ASP A 1 95 ? 14.999 -3.158 -1.719 1.00 80.69 95 ASP A N 1
ATOM 741 C CA . ASP A 1 95 ? 14.756 -3.344 -3.151 1.00 80.69 95 ASP A CA 1
ATOM 742 C C . ASP A 1 95 ? 15.549 -2.346 -3.999 1.00 80.69 95 ASP A C 1
ATOM 744 O O . ASP A 1 95 ? 16.263 -2.748 -4.920 1.00 80.69 95 ASP A O 1
ATOM 748 N N . GLU A 1 96 ? 15.555 -1.063 -3.625 1.00 83.88 96 GLU A N 1
ATOM 749 C CA . GLU A 1 96 ? 16.383 -0.055 -4.295 1.00 83.88 96 GLU A CA 1
ATOM 750 C C . GLU A 1 96 ? 17.883 -0.312 -4.121 1.00 83.88 96 GLU A C 1
ATOM 752 O O . GLU A 1 96 ? 18.671 -0.082 -5.041 1.00 83.88 96 GLU A O 1
ATOM 757 N N . THR A 1 97 ? 18.299 -0.837 -2.966 1.00 84.19 97 THR A N 1
ATOM 758 C CA . THR A 1 97 ? 19.695 -1.228 -2.735 1.00 84.19 97 THR A CA 1
ATOM 759 C C . THR A 1 97 ? 20.090 -2.371 -3.673 1.00 84.19 97 THR A C 1
ATOM 761 O O . THR A 1 97 ? 21.134 -2.301 -4.324 1.00 84.19 97 THR A O 1
ATOM 764 N N . ILE A 1 98 ? 19.250 -3.402 -3.802 1.00 83.00 98 ILE A N 1
ATOM 765 C CA . ILE A 1 98 ? 19.459 -4.511 -4.744 1.00 83.00 98 ILE A CA 1
ATOM 766 C C . ILE A 1 98 ? 19.491 -3.978 -6.183 1.00 83.00 98 ILE A C 1
ATOM 768 O O . ILE A 1 98 ? 20.394 -4.326 -6.949 1.00 83.00 98 ILE A O 1
ATOM 772 N N . GLN A 1 99 ? 18.566 -3.085 -6.543 1.00 78.88 99 GLN A N 1
ATOM 773 C CA . GLN A 1 99 ? 18.499 -2.461 -7.863 1.00 78.88 99 GLN A CA 1
ATOM 774 C C . GLN A 1 99 ? 19.781 -1.685 -8.189 1.00 78.88 99 GLN A C 1
ATOM 776 O O . GLN A 1 99 ? 20.364 -1.890 -9.259 1.00 78.88 99 GLN A O 1
ATOM 781 N N . TYR A 1 100 ? 20.280 -0.886 -7.245 1.00 82.00 100 TYR A N 1
ATOM 782 C CA . TYR A 1 100 ? 21.542 -0.163 -7.371 1.00 82.00 100 TYR A CA 1
ATOM 783 C C . TYR A 1 100 ? 22.729 -1.109 -7.613 1.00 82.00 100 TYR A C 1
ATOM 785 O O . TYR A 1 100 ? 23.509 -0.902 -8.544 1.00 82.00 100 TYR A O 1
ATOM 793 N N . PHE A 1 101 ? 22.837 -2.204 -6.850 1.00 84.06 101 PHE A N 1
ATOM 794 C CA . PHE A 1 101 ? 23.913 -3.188 -7.032 1.00 84.06 101 PHE A CA 1
ATOM 795 C C . PHE A 1 101 ? 23.834 -3.960 -8.358 1.00 84.06 101 PHE A C 1
ATOM 797 O O . PHE A 1 101 ? 24.855 -4.450 -8.837 1.00 84.06 101 PHE A O 1
ATOM 804 N N . THR A 1 102 ? 22.660 -4.035 -8.990 1.00 81.88 102 THR A N 1
ATOM 805 C CA . THR A 1 102 ? 22.501 -4.621 -10.337 1.00 81.88 102 THR A CA 1
ATOM 806 C C . THR A 1 102 ? 22.826 -3.651 -11.481 1.00 81.88 102 THR A C 1
ATOM 808 O O . THR A 1 102 ? 22.704 -4.024 -12.647 1.00 81.88 102 THR A O 1
ATOM 811 N N . GLY A 1 103 ? 23.245 -2.416 -11.176 1.00 74.62 103 GLY A N 1
ATOM 812 C CA . GLY A 1 103 ? 23.575 -1.392 -12.174 1.00 74.62 103 GLY A CA 1
ATOM 813 C C . GLY A 1 103 ? 22.352 -0.730 -12.817 1.00 74.62 103 GLY A C 1
ATOM 814 O O . GLY A 1 103 ? 22.467 -0.113 -13.876 1.00 74.62 103 GLY A O 1
ATOM 815 N N . ARG A 1 104 ? 21.172 -0.865 -12.203 1.00 71.69 104 ARG A N 1
ATOM 816 C CA . ARG A 1 104 ? 19.925 -0.231 -12.648 1.00 71.69 104 ARG A CA 1
ATOM 817 C C . ARG A 1 104 ? 19.737 1.113 -11.939 1.00 71.69 104 ARG A C 1
ATOM 819 O O . ARG A 1 104 ? 20.216 1.308 -10.827 1.00 71.69 104 ARG A O 1
ATOM 826 N N . TYR A 1 105 ? 19.042 2.048 -12.590 1.00 76.38 105 TYR A N 1
ATOM 827 C CA . TYR A 1 105 ? 18.759 3.367 -12.015 1.00 76.38 105 TYR A CA 1
ATOM 828 C C . TYR A 1 105 ? 17.904 3.219 -10.758 1.00 76.38 105 TYR A C 1
ATOM 830 O O . TYR A 1 105 ? 16.772 2.757 -10.859 1.00 76.38 105 TYR A O 1
ATOM 838 N N . SER A 1 106 ? 18.449 3.601 -9.608 1.00 73.88 106 SER A N 1
ATOM 839 C CA . SER A 1 106 ? 17.744 3.631 -8.329 1.00 73.88 106 SER A CA 1
ATOM 840 C C . SER A 1 106 ? 17.250 5.044 -8.022 1.00 73.88 106 SER A C 1
ATOM 842 O O . SER A 1 106 ? 17.997 6.011 -8.220 1.00 73.88 106 SER A O 1
ATOM 844 N N . SER A 1 107 ? 16.031 5.191 -7.508 1.00 81.81 107 SER A N 1
ATOM 845 C CA . SER A 1 107 ? 15.465 6.495 -7.162 1.00 81.81 107 SER A CA 1
ATOM 846 C C . SER A 1 107 ? 14.726 6.476 -5.838 1.00 81.81 107 SER A C 1
ATOM 848 O O . SER A 1 107 ? 13.913 5.604 -5.560 1.00 81.81 107 SER A O 1
ATOM 850 N N . ILE A 1 108 ? 14.895 7.542 -5.054 1.00 77.62 108 ILE A N 1
ATOM 851 C CA . ILE A 1 108 ? 14.103 7.728 -3.832 1.00 77.62 108 ILE A CA 1
ATOM 852 C C . ILE A 1 108 ? 12.603 7.864 -4.138 1.00 77.62 108 ILE A C 1
ATOM 854 O O . ILE A 1 108 ? 11.763 7.587 -3.287 1.00 77.62 108 ILE A O 1
ATOM 858 N N . TRP A 1 109 ? 12.264 8.271 -5.364 1.00 81.56 109 TRP A N 1
ATOM 859 C CA . TRP A 1 109 ? 10.886 8.368 -5.833 1.00 81.56 109 TRP A CA 1
ATOM 860 C C . TRP A 1 109 ? 10.220 7.007 -6.011 1.00 81.56 109 TRP A C 1
ATOM 862 O O . TRP A 1 109 ? 9.000 6.932 -5.893 1.00 81.56 109 TRP A O 1
ATOM 872 N N . ASP A 1 110 ? 10.999 5.957 -6.266 1.00 78.38 110 ASP A N 1
ATOM 873 C CA . ASP A 1 110 ? 10.484 4.596 -6.398 1.00 78.38 110 ASP A CA 1
ATOM 874 C C . ASP A 1 110 ? 10.092 4.056 -5.010 1.00 78.38 110 ASP A C 1
ATOM 876 O O . ASP A 1 110 ? 8.933 3.703 -4.807 1.00 78.38 110 ASP A O 1
ATOM 880 N N . VAL A 1 111 ? 10.947 4.234 -3.991 1.00 83.69 111 VAL A N 1
ATOM 881 C CA . VAL A 1 111 ? 10.603 3.933 -2.580 1.00 83.69 111 VAL A CA 1
ATOM 882 C C . VAL A 1 111 ? 9.348 4.677 -2.113 1.00 83.69 111 VAL A C 1
ATOM 884 O O . VAL A 1 111 ? 8.512 4.133 -1.392 1.00 83.69 111 VAL A O 1
ATOM 887 N N . LEU A 1 112 ? 9.208 5.952 -2.492 1.00 84.50 112 LEU A N 1
ATOM 888 C CA . LEU A 1 112 ? 8.038 6.753 -2.122 1.00 84.50 112 LEU A CA 1
ATOM 889 C C . LEU A 1 112 ? 6.758 6.271 -2.814 1.00 84.50 112 LEU A C 1
ATOM 891 O O . LEU A 1 112 ? 5.683 6.362 -2.217 1.00 84.50 112 LEU A O 1
ATOM 895 N N . LEU A 1 113 ? 6.856 5.767 -4.047 1.00 86.12 113 LEU A N 1
ATOM 896 C CA . LEU A 1 113 ? 5.723 5.193 -4.770 1.00 86.12 113 LEU A CA 1
ATOM 897 C C . LEU A 1 113 ? 5.251 3.898 -4.101 1.00 86.12 113 LEU A C 1
ATOM 899 O O . LEU A 1 113 ? 4.053 3.720 -3.875 1.00 86.12 113 LEU A O 1
ATOM 903 N N . ASP A 1 114 ? 6.187 3.047 -3.709 1.00 84.56 114 ASP A N 1
ATOM 904 C CA . ASP A 1 114 ? 5.916 1.788 -3.017 1.00 84.56 114 ASP A CA 1
ATOM 905 C C . ASP A 1 114 ? 5.256 2.033 -1.655 1.00 84.56 114 ASP A C 1
ATOM 907 O O . ASP A 1 114 ? 4.212 1.472 -1.310 1.00 84.56 114 ASP A O 1
ATOM 911 N N . LEU A 1 115 ? 5.774 3.013 -0.916 1.00 86.81 115 LEU A N 1
ATOM 912 C CA . LEU A 1 115 ? 5.190 3.473 0.339 1.00 86.81 115 LEU A CA 1
ATOM 913 C C . LEU A 1 115 ? 3.772 4.043 0.164 1.00 86.81 115 LEU A C 1
ATOM 915 O O . LEU A 1 115 ? 2.914 3.890 1.047 1.00 86.81 115 LEU A O 1
ATOM 919 N N . ALA A 1 116 ? 3.500 4.685 -0.976 1.00 88.75 116 ALA A N 1
ATOM 920 C CA . ALA A 1 116 ? 2.162 5.141 -1.328 1.00 88.75 116 ALA A CA 1
ATOM 921 C C . ALA A 1 116 ? 1.213 3.962 -1.596 1.00 88.75 116 ALA A C 1
ATOM 923 O O . ALA A 1 116 ? 0.061 4.030 -1.170 1.00 88.75 116 ALA A O 1
ATOM 924 N N . GLY A 1 117 ? 1.687 2.872 -2.208 1.00 87.06 117 GLY A N 1
ATOM 925 C CA . GLY A 1 117 ? 0.926 1.630 -2.396 1.00 87.06 117 GLY A CA 1
ATOM 926 C C . GLY A 1 117 ? 0.497 1.001 -1.074 1.00 87.06 117 GLY A C 1
ATOM 927 O O . GLY A 1 117 ? -0.694 0.754 -0.846 1.00 87.06 117 GLY A O 1
ATOM 928 N N . ALA A 1 118 ? 1.441 0.859 -0.141 1.00 87.25 118 ALA A N 1
ATOM 929 C CA . ALA A 1 118 ? 1.150 0.375 1.206 1.00 87.25 118 ALA A CA 1
ATOM 930 C C . ALA A 1 118 ? 0.111 1.261 1.911 1.00 87.25 118 ALA A C 1
ATOM 932 O O . ALA A 1 118 ? -0.899 0.766 2.412 1.00 87.25 118 ALA A O 1
ATOM 933 N N . SER A 1 119 ? 0.293 2.582 1.877 1.00 88.06 119 SER A N 1
ATOM 934 C CA . SER A 1 119 ? -0.639 3.540 2.490 1.00 88.06 119 SER A CA 1
ATOM 935 C C . SER A 1 119 ? -2.031 3.505 1.848 1.00 88.06 119 SER A C 1
ATOM 937 O O . SER A 1 119 ? -3.049 3.566 2.545 1.00 88.06 119 SER A O 1
ATOM 939 N N . PHE A 1 120 ? -2.091 3.365 0.523 1.00 91.50 120 PHE A N 1
ATOM 940 C CA . PHE A 1 120 ? -3.326 3.285 -0.250 1.00 91.50 120 PHE A CA 1
ATOM 941 C C . PHE A 1 120 ? -4.181 2.082 0.161 1.00 91.50 120 PHE A C 1
ATOM 943 O O . PHE A 1 120 ? -5.384 2.228 0.392 1.00 91.50 120 PHE A O 1
ATOM 950 N N . SER A 1 121 ? -3.569 0.910 0.339 1.00 89.38 121 SER A N 1
ATOM 951 C CA . SER A 1 121 ? -4.283 -0.305 0.754 1.00 89.38 121 SER A CA 1
ATOM 952 C C . SER A 1 121 ? -4.940 -0.184 2.137 1.00 89.38 121 SER A C 1
ATOM 954 O O . SER A 1 121 ? -6.092 -0.588 2.322 1.00 89.38 121 SER A O 1
ATOM 956 N N . ILE A 1 122 ? -4.255 0.454 3.095 1.00 86.44 122 ILE A N 1
ATOM 957 C CA . ILE A 1 122 ? -4.759 0.696 4.453 1.00 86.44 122 ILE A CA 1
ATOM 958 C C . ILE A 1 122 ? -5.990 1.613 4.400 1.00 86.44 122 ILE A C 1
ATOM 960 O O . ILE A 1 122 ? -6.999 1.357 5.069 1.00 86.44 122 ILE A O 1
ATOM 964 N N . LEU A 1 123 ? -5.935 2.667 3.577 1.00 87.94 123 LEU A N 1
ATOM 965 C CA . LEU A 1 123 ? -7.053 3.590 3.364 1.00 87.94 123 LEU A CA 1
ATOM 966 C C . LE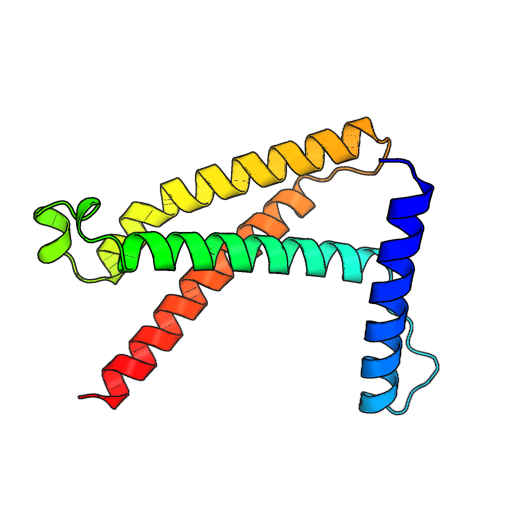U A 1 123 ? -8.248 2.902 2.691 1.00 87.94 123 LEU A C 1
ATOM 968 O O . LEU A 1 123 ? -9.385 3.072 3.138 1.00 87.94 123 LEU A O 1
ATOM 972 N N . ILE A 1 124 ? -8.006 2.091 1.659 1.00 90.06 124 ILE A N 1
ATOM 973 C CA . ILE A 1 124 ? -9.054 1.312 0.985 1.00 90.06 124 ILE A CA 1
ATOM 974 C C . ILE A 1 124 ? -9.727 0.348 1.963 1.00 90.06 124 ILE A C 1
ATOM 976 O O . ILE A 1 124 ? -10.958 0.297 2.024 1.00 90.06 124 ILE A O 1
ATOM 980 N N . PHE A 1 125 ? -8.958 -0.369 2.784 1.00 86.88 125 PHE A N 1
ATOM 981 C CA . PHE A 1 125 ? -9.510 -1.275 3.789 1.00 86.88 125 PHE A CA 1
ATOM 982 C C . PHE A 1 125 ? -10.437 -0.544 4.775 1.00 86.88 125 PHE A C 1
ATOM 984 O O . PHE A 1 125 ? -11.541 -1.012 5.077 1.00 86.88 125 PHE A O 1
ATOM 991 N N . LEU A 1 126 ? -10.022 0.637 5.245 1.00 82.81 126 LEU A N 1
ATOM 992 C CA . LEU A 1 126 ? -10.830 1.500 6.111 1.00 82.81 126 LEU A CA 1
ATOM 993 C C . LEU A 1 126 ? -12.142 1.922 5.452 1.00 82.81 126 LEU A C 1
ATOM 995 O O . LEU A 1 126 ? -13.205 1.847 6.083 1.00 82.81 126 LEU A O 1
ATOM 999 N N . LEU A 1 127 ? -12.071 2.365 4.198 1.00 86.56 127 LEU A N 1
ATOM 1000 C CA . LEU A 1 127 ? -13.226 2.814 3.433 1.00 86.56 127 LEU A CA 1
ATOM 1001 C C . LEU A 1 127 ? -14.226 1.669 3.244 1.00 86.56 127 LEU A C 1
ATOM 1003 O O . LEU A 1 127 ? -15.393 1.806 3.621 1.00 86.56 127 LEU A O 1
ATOM 1007 N N . LEU A 1 128 ? -13.757 0.520 2.748 1.00 87.38 128 LEU A N 1
ATOM 1008 C CA . LEU A 1 128 ? -14.581 -0.667 2.525 1.00 87.38 128 LEU A CA 1
ATOM 1009 C C . LEU A 1 128 ? -15.249 -1.123 3.818 1.00 87.38 128 LEU A C 1
ATOM 1011 O O . LEU A 1 128 ? -16.467 -1.292 3.861 1.00 87.38 128 LEU A O 1
ATOM 1015 N N . ARG A 1 129 ? -14.492 -1.245 4.912 1.00 80.44 129 ARG A N 1
ATOM 1016 C CA . ARG A 1 129 ? -15.053 -1.650 6.204 1.00 80.44 129 ARG A CA 1
ATOM 1017 C C . ARG A 1 129 ? -16.087 -0.652 6.719 1.00 80.44 129 ARG A C 1
ATOM 1019 O O . ARG A 1 129 ? -17.111 -1.068 7.254 1.00 80.44 129 ARG A O 1
ATOM 1026 N N . THR A 1 130 ? -15.849 0.649 6.559 1.00 79.38 130 THR A N 1
ATOM 1027 C CA . THR A 1 130 ? -16.807 1.690 6.961 1.00 79.38 130 THR A CA 1
ATOM 1028 C C . THR A 1 130 ? -18.107 1.574 6.171 1.00 79.38 130 THR A C 1
ATOM 1030 O O . THR A 1 130 ? -19.182 1.623 6.766 1.00 79.38 130 THR A O 1
ATOM 1033 N N . ILE A 1 131 ? -18.025 1.358 4.856 1.00 85.19 131 ILE A N 1
ATOM 1034 C CA . ILE A 1 131 ? -19.191 1.148 3.990 1.00 85.19 131 ILE A CA 1
ATOM 1035 C C . ILE A 1 131 ? -19.941 -0.132 4.392 1.00 85.19 131 ILE A C 1
ATOM 1037 O O . ILE A 1 131 ? -21.152 -0.089 4.611 1.00 85.19 131 ILE A O 1
ATOM 1041 N N . PHE A 1 132 ? -19.237 -1.253 4.575 1.00 83.06 132 PHE A N 1
ATOM 1042 C CA . PHE A 1 132 ? -19.840 -2.526 4.987 1.00 83.06 132 PHE A CA 1
ATOM 1043 C C . PHE A 1 132 ? -20.520 -2.445 6.361 1.00 83.06 132 PHE A C 1
ATOM 1045 O O . PHE A 1 132 ? -21.620 -2.966 6.535 1.00 83.06 132 PHE A O 1
ATOM 1052 N N . LEU A 1 133 ? -19.905 -1.769 7.338 1.00 71.81 133 LEU A N 1
ATOM 1053 C CA . LEU A 1 133 ? -20.497 -1.580 8.666 1.00 71.81 133 LEU A CA 1
ATOM 1054 C C . LEU A 1 133 ? -21.698 -0.632 8.645 1.00 71.81 133 LEU A C 1
ATOM 1056 O O . LEU A 1 133 ? -22.642 -0.854 9.398 1.00 71.81 133 LEU A O 1
ATOM 1060 N N . ARG A 1 134 ? -21.690 0.396 7.786 1.00 71.38 134 ARG A N 1
ATOM 1061 C CA . ARG A 1 134 ? -22.852 1.275 7.585 1.00 71.38 134 ARG A CA 1
ATOM 1062 C C . ARG A 1 134 ? -24.028 0.541 6.952 1.00 71.38 134 ARG A C 1
ATOM 1064 O O . ARG A 1 134 ? -25.151 0.836 7.312 1.00 71.38 134 ARG A O 1
ATOM 1071 N N . ARG A 1 135 ? -23.776 -0.422 6.061 1.00 73.38 135 ARG A N 1
ATOM 1072 C CA . ARG A 1 135 ? -24.824 -1.237 5.425 1.00 73.38 135 ARG A CA 1
ATOM 1073 C C . ARG A 1 135 ? -25.459 -2.271 6.366 1.00 73.38 135 ARG A C 1
ATOM 1075 O O . ARG A 1 135 ? -26.534 -2.775 6.067 1.00 73.38 135 ARG A O 1
ATOM 1082 N N . LYS A 1 136 ? -24.777 -2.634 7.459 1.00 56.59 136 LYS A N 1
ATOM 1083 C CA . LYS A 1 136 ? -25.247 -3.630 8.439 1.00 56.59 136 LYS A CA 1
ATOM 1084 C C . LYS A 1 136 ? -25.991 -3.010 9.636 1.00 56.59 136 LYS A C 1
ATOM 1086 O O . LYS A 1 136 ? -26.561 -3.759 10.424 1.00 56.59 136 LYS A O 1
ATOM 1091 N N . ARG A 1 137 ? -25.941 -1.684 9.800 1.00 49.69 137 ARG A N 1
ATOM 1092 C CA . ARG A 1 137 ? -26.815 -0.929 10.715 1.00 49.69 137 ARG A CA 1
ATOM 1093 C C . ARG A 1 137 ? -28.105 -0.564 10.004 1.00 49.69 137 ARG A C 1
ATOM 1095 O O . ARG A 1 137 ? -29.122 -0.503 10.719 1.00 49.69 137 ARG A O 1
#

Sequence (137 aa):
MTPEMSTEESSFVKEIVEAVVQSVSNNEAFTIPEIVIRKSAHFIEYAILGLELVILITINKNLQSDDDKKRGLIKKLLSLYPTAFIISLLVGFVDETIQYFTGRYSSIWDVLLDLAGASFSILIFLLLRTIFLRRKR